Protein AF-A0A6S6STI6-F1 (afdb_monomer_lite)

Radius of gyration: 22.19 Å; chains: 1; bounding box: 47×15×65 Å

Sequence (101 aa):
MSNEQSLADQLGWCISTKDFLNELNTEIRYVSNNYESTVEYLQQGGYMKEFLTDIQYMQQEFDESVGDLVYYVESEHLDYIDKKSHEVQGMLEEAMRLQNK

Structure (mmCIF, N/CA/C/O backbone):
data_AF-A0A6S6STI6-F1
#
_entry.id   AF-A0A6S6STI6-F1
#
loop_
_atom_site.group_PDB
_atom_site.id
_atom_site.type_symbol
_atom_site.label_atom_id
_atom_site.label_alt_id
_atom_site.label_comp_id
_atom_site.label_asym_id
_atom_site.label_entity_id
_atom_site.label_seq_id
_atom_site.pdbx_PDB_ins_code
_atom_site.Cartn_x
_atom_site.Cartn_y
_atom_site.Cartn_z
_atom_site.occupancy
_atom_site.B_iso_or_equiv
_atom_site.auth_seq_id
_atom_site.auth_comp_id
_atom_site.auth_asym_id
_atom_site.auth_atom_id
_atom_site.pdbx_PDB_model_num
ATOM 1 N N . MET A 1 1 ? 28.595 6.069 -17.791 1.00 59.69 1 MET A N 1
ATOM 2 C CA . MET A 1 1 ? 27.613 4.966 -17.732 1.00 59.69 1 MET A CA 1
ATOM 3 C C . MET A 1 1 ? 27.030 4.791 -19.116 1.00 59.69 1 MET A C 1
ATOM 5 O O . MET A 1 1 ? 26.855 5.802 -19.789 1.00 59.69 1 MET A O 1
ATOM 9 N N . SER A 1 2 ? 26.816 3.553 -19.564 1.00 82.81 2 SER A N 1
ATOM 10 C CA . SER A 1 2 ? 26.127 3.312 -20.833 1.00 82.81 2 SER A CA 1
ATOM 11 C C . SER A 1 2 ? 24.621 3.538 -20.660 1.00 82.81 2 SER A C 1
ATOM 13 O O . SER A 1 2 ? 24.118 3.548 -19.532 1.00 82.81 2 SER A O 1
ATOM 15 N N . ASN A 1 3 ? 23.913 3.766 -21.764 1.00 86.94 3 ASN A N 1
ATOM 16 C CA . ASN A 1 3 ? 22.473 4.015 -21.735 1.00 86.94 3 ASN A CA 1
ATOM 17 C C . ASN A 1 3 ? 21.710 2.790 -21.192 1.00 86.94 3 ASN A C 1
ATOM 19 O O . ASN A 1 3 ? 20.758 2.933 -20.434 1.00 86.94 3 ASN A O 1
ATOM 23 N N . GLU A 1 4 ? 22.194 1.584 -21.497 1.00 90.12 4 GLU A N 1
ATOM 24 C CA . GLU A 1 4 ? 21.650 0.308 -21.024 1.00 90.12 4 GLU A CA 1
ATOM 25 C C . GLU A 1 4 ? 21.779 0.171 -19.507 1.00 90.12 4 GLU A C 1
ATOM 27 O O . GLU A 1 4 ? 20.816 -0.203 -18.847 1.00 90.12 4 GLU A O 1
ATOM 32 N N . GLN A 1 5 ? 22.939 0.527 -18.940 1.00 91.56 5 GLN A N 1
ATOM 33 C CA . GLN A 1 5 ? 23.123 0.487 -17.490 1.00 91.56 5 GLN A CA 1
ATOM 34 C C . GLN A 1 5 ? 22.156 1.448 -16.793 1.00 91.56 5 GLN A C 1
ATOM 36 O O . GLN A 1 5 ? 21.532 1.078 -15.808 1.00 91.56 5 GLN A O 1
ATOM 41 N N . SER A 1 6 ? 21.972 2.655 -17.338 1.00 94.88 6 SER A N 1
ATOM 42 C CA . SER A 1 6 ? 21.029 3.619 -16.764 1.00 94.88 6 SER A CA 1
ATOM 43 C C . SER A 1 6 ? 19.577 3.134 -16.824 1.00 94.88 6 SER A C 1
ATOM 45 O O . SER A 1 6 ? 18.821 3.395 -15.889 1.00 94.88 6 SER A O 1
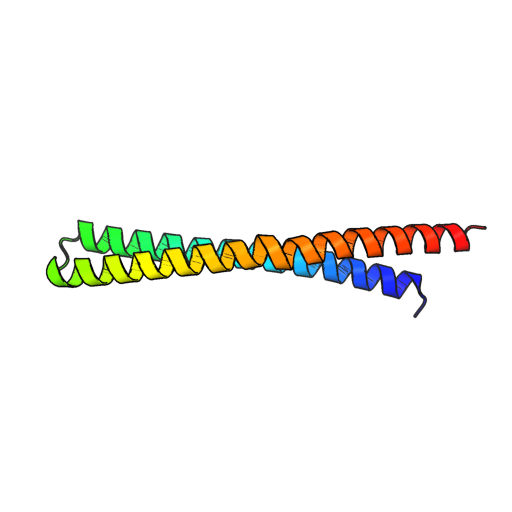ATOM 47 N N . LEU A 1 7 ? 19.176 2.438 -17.892 1.00 95.56 7 LEU A N 1
ATOM 48 C CA . LEU A 1 7 ? 17.843 1.837 -18.012 1.00 95.56 7 LEU A CA 1
ATOM 49 C C . LEU A 1 7 ? 17.673 0.640 -17.065 1.00 95.56 7 LEU A C 1
ATOM 51 O O . LEU A 1 7 ? 16.634 0.514 -16.423 1.00 95.56 7 LEU A O 1
ATOM 55 N N . ALA A 1 8 ? 18.698 -0.201 -16.923 1.00 94.94 8 ALA A N 1
ATOM 56 C CA . ALA A 1 8 ? 18.696 -1.308 -15.970 1.00 94.94 8 ALA A CA 1
ATOM 57 C C . ALA A 1 8 ? 18.587 -0.812 -14.517 1.00 94.94 8 ALA A C 1
ATOM 59 O O . ALA A 1 8 ? 17.792 -1.350 -13.747 1.00 94.94 8 ALA A O 1
ATOM 60 N N . ASP A 1 9 ? 19.317 0.248 -14.159 1.00 96.69 9 ASP A N 1
ATOM 61 C CA . ASP A 1 9 ? 19.246 0.865 -12.831 1.00 96.69 9 ASP A CA 1
ATOM 62 C C . ASP A 1 9 ? 17.843 1.439 -12.559 1.00 96.69 9 ASP A C 1
ATOM 64 O O . ASP A 1 9 ? 17.271 1.207 -11.494 1.00 96.69 9 ASP A O 1
ATOM 68 N N . GLN A 1 10 ? 17.248 2.127 -13.542 1.00 96.19 10 GLN A N 1
ATOM 69 C CA . GLN A 1 10 ? 15.879 2.652 -13.444 1.00 96.19 10 GLN A CA 1
ATOM 70 C C . GLN A 1 10 ? 14.834 1.544 -13.281 1.00 96.19 10 GLN A C 1
ATOM 72 O O . GLN A 1 10 ? 13.906 1.690 -12.483 1.00 96.19 10 GLN A O 1
ATOM 77 N N . LEU A 1 11 ? 14.984 0.428 -14.001 1.00 96.25 11 LEU A N 1
ATOM 78 C CA . LEU A 1 11 ? 14.114 -0.734 -13.837 1.00 96.25 11 LEU A CA 1
ATOM 79 C C . LEU A 1 11 ? 14.265 -1.333 -12.433 1.00 96.25 11 LEU A C 1
ATOM 81 O O . LEU A 1 11 ? 13.264 -1.643 -11.787 1.00 96.25 11 LEU A O 1
ATOM 85 N N . GLY A 1 12 ? 15.500 -1.415 -11.931 1.00 96.88 12 GLY A N 1
ATOM 86 C CA . GLY A 1 12 ? 15.790 -1.817 -10.557 1.00 96.88 12 GLY A CA 1
ATOM 87 C C . GLY A 1 12 ? 15.098 -0.926 -9.522 1.00 96.88 12 GLY A C 1
ATOM 88 O O . GLY A 1 12 ? 14.496 -1.444 -8.585 1.00 96.88 12 GLY A O 1
ATOM 89 N N . TRP A 1 13 ? 15.109 0.397 -9.716 1.00 97.38 13 TRP A N 1
ATOM 90 C CA . TRP A 1 13 ? 14.397 1.336 -8.842 1.00 97.38 13 TRP A CA 1
ATOM 91 C C . TRP A 1 13 ? 12.879 1.185 -8.905 1.00 97.38 13 TRP A C 1
ATOM 93 O O . TRP A 1 13 ? 12.221 1.320 -7.876 1.00 97.38 13 TRP A O 1
ATOM 103 N N . CYS A 1 14 ? 12.308 0.895 -10.076 1.00 97.44 14 CYS A N 1
ATOM 104 C CA . CYS A 1 14 ? 10.871 0.639 -10.189 1.00 97.44 14 CYS A CA 1
ATOM 105 C C . CYS A 1 14 ? 10.472 -0.590 -9.362 1.00 97.44 14 CYS A C 1
ATOM 107 O O . CYS A 1 14 ? 9.521 -0.522 -8.588 1.00 97.44 14 CYS A O 1
ATOM 109 N N . ILE A 1 15 ? 11.235 -1.681 -9.476 1.00 96.38 15 ILE A N 1
ATOM 110 C CA . ILE A 1 15 ? 10.984 -2.919 -8.727 1.00 96.38 15 ILE A CA 1
ATOM 111 C C . ILE A 1 15 ? 11.093 -2.669 -7.220 1.00 96.38 15 ILE A C 1
ATOM 113 O O . ILE A 1 15 ? 10.144 -2.935 -6.489 1.00 96.38 15 ILE A O 1
ATOM 117 N N . SER A 1 16 ? 12.204 -2.092 -6.754 1.00 97.88 16 SER A N 1
ATOM 118 C CA . SER A 1 16 ? 12.404 -1.880 -5.316 1.00 97.88 16 SER A CA 1
ATOM 119 C C . SER A 1 16 ? 11.393 -0.902 -4.712 1.00 97.88 16 SER A C 1
ATOM 121 O O . SER A 1 16 ? 10.963 -1.084 -3.575 1.00 97.88 16 SER A O 1
ATOM 123 N N . THR A 1 17 ? 10.972 0.118 -5.468 1.00 97.62 17 THR A N 1
ATOM 124 C CA . THR A 1 17 ? 9.938 1.059 -5.011 1.00 97.62 17 THR A CA 1
ATOM 125 C C . THR A 1 17 ? 8.568 0.386 -4.949 1.00 97.62 17 THR A C 1
ATOM 127 O O . THR A 1 17 ? 7.823 0.614 -3.997 1.00 97.62 17 THR A O 1
ATOM 130 N N . LYS A 1 18 ? 8.235 -0.474 -5.920 1.00 97.50 18 LYS A N 1
ATOM 131 C CA . LYS A 1 18 ? 7.004 -1.274 -5.894 1.00 97.50 18 LYS A CA 1
ATOM 132 C C . LYS A 1 18 ? 6.958 -2.181 -4.667 1.00 97.50 18 LYS A C 1
ATOM 134 O O . LYS A 1 18 ? 5.938 -2.219 -3.981 1.00 97.50 18 LYS A O 1
ATOM 139 N N . ASP A 1 19 ? 8.049 -2.885 -4.382 1.00 97.81 19 ASP A N 1
ATOM 140 C CA . ASP A 1 19 ? 8.148 -3.767 -3.216 1.00 97.81 19 ASP A CA 1
ATOM 141 C C . ASP A 1 19 ? 7.943 -2.980 -1.916 1.00 97.81 19 ASP A C 1
ATOM 143 O O . ASP A 1 19 ? 7.108 -3.357 -1.094 1.00 97.81 19 ASP A O 1
ATOM 147 N N . PHE A 1 20 ? 8.609 -1.829 -1.784 1.00 97.88 20 PHE A N 1
ATOM 148 C CA . PHE A 1 20 ? 8.451 -0.940 -0.633 1.00 97.88 20 PHE A CA 1
ATOM 149 C C . PHE A 1 20 ? 7.004 -0.459 -0.437 1.00 97.88 20 PHE A C 1
ATOM 151 O O . PHE A 1 20 ? 6.502 -0.459 0.683 1.00 97.88 20 PHE A O 1
ATOM 158 N N . LEU A 1 21 ? 6.307 -0.054 -1.504 1.00 97.75 21 LEU A N 1
ATOM 159 C CA . LEU A 1 21 ? 4.915 0.403 -1.396 1.00 97.75 21 LEU A CA 1
ATOM 160 C C . LEU A 1 21 ? 3.957 -0.726 -0.995 1.00 97.75 21 LEU A C 1
ATOM 162 O O . LEU A 1 21 ? 3.017 -0.493 -0.236 1.00 97.75 21 LEU A O 1
ATOM 166 N N . ASN A 1 22 ? 4.198 -1.952 -1.464 1.00 97.62 22 ASN A N 1
ATOM 167 C CA . ASN A 1 22 ? 3.418 -3.114 -1.037 1.00 97.62 22 ASN A CA 1
ATOM 168 C C . ASN A 1 22 ? 3.661 -3.454 0.441 1.00 97.62 22 ASN A C 1
ATOM 170 O O . ASN A 1 22 ? 2.716 -3.786 1.162 1.00 97.62 22 ASN A O 1
ATOM 174 N N . GLU A 1 23 ? 4.907 -3.346 0.904 1.00 98.00 23 GLU A N 1
ATOM 175 C CA . GLU A 1 23 ? 5.251 -3.498 2.321 1.00 98.00 23 GLU A CA 1
ATOM 176 C C . GLU A 1 23 ? 4.572 -2.412 3.165 1.00 98.00 23 GLU A C 1
ATOM 178 O O . GLU A 1 23 ? 3.896 -2.727 4.141 1.00 98.00 23 GLU A O 1
ATOM 183 N N . LEU A 1 24 ? 4.630 -1.151 2.729 1.00 97.06 24 LEU A N 1
ATOM 184 C CA . LEU A 1 24 ? 3.951 -0.038 3.391 1.00 97.06 24 LEU A CA 1
ATOM 185 C C . LEU A 1 24 ? 2.439 -0.278 3.517 1.00 97.06 24 LEU A C 1
ATOM 187 O O . LEU A 1 24 ? 1.884 -0.114 4.602 1.00 97.06 24 LEU A O 1
ATOM 191 N N . ASN A 1 25 ? 1.771 -0.711 2.444 1.00 97.69 25 ASN A N 1
ATOM 192 C CA . ASN A 1 25 ? 0.346 -1.053 2.487 1.00 97.69 25 ASN A CA 1
ATOM 193 C C . ASN A 1 25 ? 0.051 -2.198 3.464 1.00 97.69 25 ASN A C 1
ATOM 195 O O .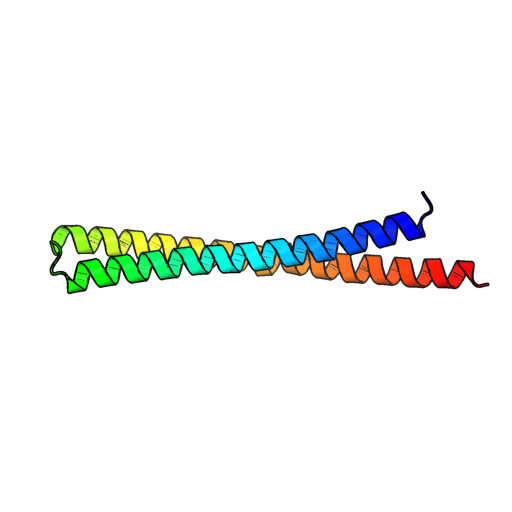 ASN A 1 25 ? -0.971 -2.179 4.152 1.00 97.69 25 ASN A O 1
ATOM 199 N N . THR A 1 26 ? 0.942 -3.188 3.535 1.00 97.88 26 THR A N 1
ATOM 200 C CA . THR A 1 26 ? 0.822 -4.308 4.477 1.00 97.88 26 THR A CA 1
ATOM 201 C C . THR A 1 26 ? 0.906 -3.815 5.920 1.00 97.88 26 THR A C 1
ATOM 203 O O . THR A 1 26 ? 0.041 -4.153 6.728 1.00 97.88 26 THR A O 1
ATOM 206 N N . GLU A 1 27 ? 1.882 -2.962 6.230 1.00 98.12 27 GLU A N 1
ATOM 207 C CA . GLU A 1 27 ? 2.063 -2.380 7.564 1.00 98.12 27 GLU A CA 1
ATOM 208 C C . GLU A 1 27 ? 0.902 -1.458 7.963 1.00 98.12 27 GLU A C 1
ATOM 210 O O . GLU A 1 27 ? 0.407 -1.533 9.087 1.00 98.12 27 GLU A O 1
ATOM 215 N N . ILE A 1 28 ? 0.393 -0.639 7.038 1.00 97.25 28 ILE A N 1
ATOM 216 C CA . ILE A 1 28 ? -0.778 0.217 7.284 1.00 97.25 28 ILE A CA 1
ATOM 217 C C . ILE A 1 28 ? -1.997 -0.632 7.677 1.00 97.25 28 ILE A C 1
ATOM 219 O O . ILE A 1 28 ? -2.650 -0.358 8.688 1.00 97.25 28 ILE A O 1
ATOM 223 N N . ARG A 1 29 ? -2.284 -1.695 6.912 1.00 97.50 29 ARG A N 1
ATOM 224 C CA . ARG A 1 29 ? -3.396 -2.613 7.213 1.00 97.50 29 ARG A CA 1
ATOM 225 C C . ARG A 1 29 ? -3.177 -3.350 8.532 1.00 97.50 29 ARG A C 1
ATOM 227 O O . ARG A 1 29 ? -4.119 -3.529 9.296 1.00 97.50 29 ARG A O 1
ATOM 234 N N . TYR A 1 30 ? -1.941 -3.747 8.826 1.00 97.75 30 TYR A N 1
ATOM 235 C CA . TYR A 1 30 ? -1.592 -4.374 10.099 1.00 97.75 30 TYR A CA 1
ATOM 236 C C . TYR A 1 30 ? -1.876 -3.452 11.294 1.00 97.75 30 TYR A C 1
ATOM 238 O O . TYR A 1 30 ? -2.447 -3.895 12.291 1.00 97.75 30 TYR A O 1
ATOM 246 N N . VAL A 1 31 ? -1.535 -2.164 11.196 1.00 97.50 31 VAL A N 1
ATOM 247 C CA . VAL A 1 31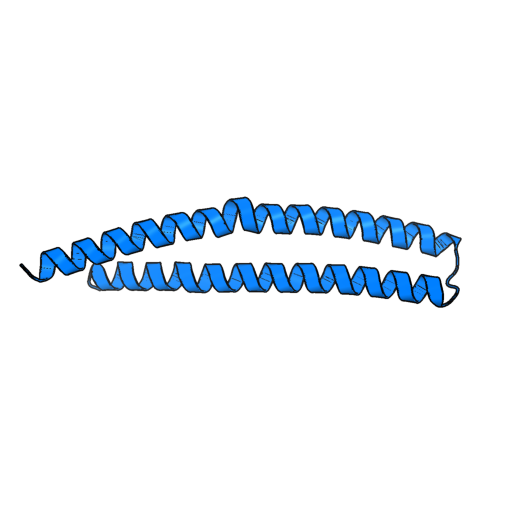 ? -1.815 -1.181 12.253 1.00 97.50 31 VAL A CA 1
ATOM 248 C C . VAL A 1 31 ? -3.321 -0.974 12.453 1.00 97.50 31 VAL A C 1
ATOM 250 O O . VAL A 1 31 ? -3.762 -0.983 13.601 1.00 97.50 31 VAL A O 1
ATOM 253 N N . SER A 1 32 ? -4.108 -0.849 11.377 1.00 97.69 32 SER A N 1
ATOM 254 C CA . SER A 1 32 ? -5.580 -0.750 11.459 1.00 97.69 32 SER A CA 1
ATOM 255 C C . SER A 1 32 ? -6.199 -1.971 12.141 1.00 97.69 32 SER A C 1
ATOM 257 O O . SER A 1 32 ? -6.868 -1.816 13.163 1.00 97.69 32 SER A O 1
ATOM 259 N N . ASN A 1 33 ? -5.837 -3.184 11.713 1.00 97.44 33 ASN A N 1
ATOM 260 C CA . ASN A 1 33 ? -6.330 -4.421 12.331 1.00 97.44 33 ASN A CA 1
ATOM 261 C C . ASN A 1 33 ? -5.963 -4.528 13.825 1.00 97.44 33 ASN A C 1
ATOM 263 O O . ASN A 1 33 ? -6.743 -5.026 14.640 1.00 97.44 33 ASN A O 1
ATOM 267 N N . ASN A 1 34 ? -4.765 -4.077 14.211 1.00 97.88 34 ASN A N 1
ATOM 268 C CA . ASN A 1 34 ? -4.352 -4.070 15.616 1.00 97.88 34 ASN A CA 1
ATOM 269 C C . ASN A 1 34 ? -5.119 -3.041 16.445 1.00 97.88 34 ASN A C 1
ATOM 271 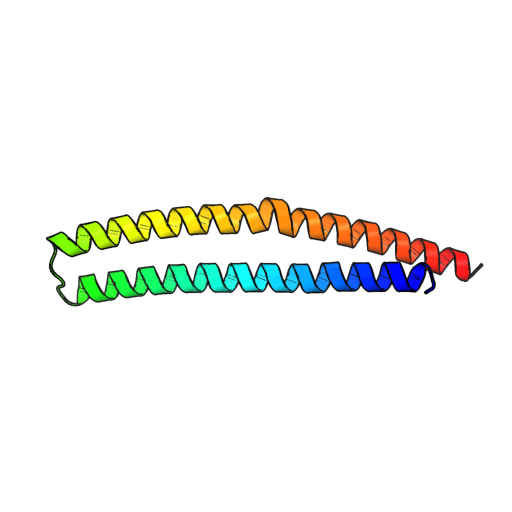O O . ASN A 1 34 ? -5.400 -3.295 17.622 1.00 97.88 34 ASN A O 1
ATOM 275 N N . TYR A 1 35 ? -5.438 -1.883 15.864 1.00 97.38 35 TYR A N 1
ATOM 276 C CA . TYR A 1 35 ? -6.259 -0.890 16.540 1.00 97.38 35 TYR A CA 1
ATOM 277 C C . TYR A 1 35 ? -7.671 -1.448 16.758 1.00 97.38 35 TYR A C 1
ATOM 279 O O . TYR A 1 35 ? -8.120 -1.488 17.904 1.00 97.38 35 TYR A O 1
ATOM 287 N N . GLU A 1 36 ? -8.306 -1.997 15.720 1.00 96.69 36 GLU A N 1
ATOM 288 C CA . GLU A 1 36 ? -9.599 -2.690 15.822 1.00 96.69 36 GLU A CA 1
ATOM 289 C C . GLU A 1 36 ? -9.577 -3.754 16.933 1.00 96.69 36 GLU A C 1
ATOM 291 O O . GLU A 1 36 ? -10.349 -3.676 17.891 1.00 96.69 36 GLU A O 1
ATOM 296 N N . SER A 1 37 ? -8.596 -4.662 16.899 1.00 96.94 37 SER A N 1
ATOM 297 C CA . SER A 1 37 ? -8.425 -5.718 17.912 1.00 96.94 37 SER A CA 1
ATOM 298 C C . SER A 1 37 ? -8.284 -5.162 19.337 1.00 96.94 37 SER A C 1
ATOM 300 O O . SER A 1 37 ? -8.770 -5.748 20.308 1.00 96.94 37 SER A O 1
ATOM 302 N N . THR A 1 38 ? -7.618 -4.015 19.491 1.00 95.69 38 THR A N 1
ATOM 303 C CA . THR A 1 38 ? -7.462 -3.345 20.791 1.00 95.69 38 THR A CA 1
ATOM 304 C C . THR A 1 38 ? -8.794 -2.783 21.286 1.00 95.69 38 THR A C 1
ATOM 306 O O . THR A 1 38 ? -9.111 -2.909 22.472 1.00 95.69 38 THR A O 1
ATOM 309 N N . VAL A 1 39 ? -9.597 -2.194 20.398 1.00 94.94 39 VAL A N 1
ATOM 310 C CA . VAL A 1 39 ? -10.936 -1.687 20.734 1.00 94.94 39 VAL A CA 1
ATOM 311 C C . VAL A 1 39 ? -11.874 -2.833 21.115 1.00 94.94 39 VAL A C 1
ATOM 313 O O . VAL A 1 39 ? -12.567 -2.741 22.132 1.00 94.94 39 VAL A O 1
ATOM 316 N N . GLU A 1 40 ? -11.843 -3.946 20.381 1.00 94.44 40 GLU A N 1
ATOM 317 C CA . GLU A 1 40 ? -12.609 -5.151 20.717 1.00 94.44 40 GLU A CA 1
ATOM 318 C C . GLU A 1 40 ? -12.233 -5.704 22.097 1.00 94.44 40 GLU A C 1
ATOM 320 O O . GLU A 1 40 ? -13.108 -6.052 22.897 1.00 94.44 40 GLU A O 1
ATOM 325 N N . TYR A 1 41 ? -10.936 -5.740 22.413 1.00 95.06 41 TYR A N 1
ATOM 326 C CA . TYR A 1 41 ? -10.457 -6.178 23.722 1.00 95.06 41 TYR A CA 1
ATOM 327 C C . TYR A 1 41 ? -10.981 -5.283 24.855 1.00 95.06 41 TYR A C 1
ATOM 329 O O . TYR A 1 41 ? -11.436 -5.787 25.886 1.00 95.06 41 TYR A O 1
ATOM 337 N N . LEU A 1 42 ? -10.983 -3.958 24.665 1.00 93.56 42 LEU A N 1
ATOM 338 C CA . LEU A 1 42 ? -11.554 -3.016 25.636 1.00 93.56 42 LEU A CA 1
ATOM 339 C C . LEU A 1 42 ? -13.056 -3.254 25.837 1.00 93.56 42 LEU A C 1
ATOM 341 O O . LEU A 1 42 ? -13.534 -3.274 26.976 1.00 93.56 42 LEU A O 1
ATOM 345 N N . GLN A 1 43 ? -13.796 -3.483 24.752 1.00 91.31 43 GLN A N 1
ATOM 346 C CA . GLN A 1 43 ? -15.223 -3.787 24.808 1.00 91.31 43 GLN A CA 1
ATOM 347 C C . GLN A 1 43 ? -15.505 -5.067 25.605 1.00 91.31 43 GLN A C 1
ATOM 349 O O . GLN A 1 43 ? -16.375 -5.075 26.480 1.00 91.31 43 GLN A O 1
ATOM 354 N N . GLN A 1 44 ? -14.760 -6.141 25.338 1.00 91.50 44 GLN A N 1
ATOM 355 C CA . GLN A 1 44 ? -14.912 -7.424 26.034 1.00 91.50 44 GLN A CA 1
ATOM 356 C C . GLN A 1 44 ? -14.484 -7.348 27.506 1.00 91.50 44 GLN A C 1
ATOM 358 O O . GLN A 1 44 ? -15.077 -8.011 28.358 1.00 91.50 44 GLN A O 1
ATOM 363 N N . GLY A 1 45 ? -13.496 -6.508 27.822 1.00 90.19 45 GLY A N 1
ATOM 364 C CA . GLY A 1 45 ? -13.007 -6.268 29.181 1.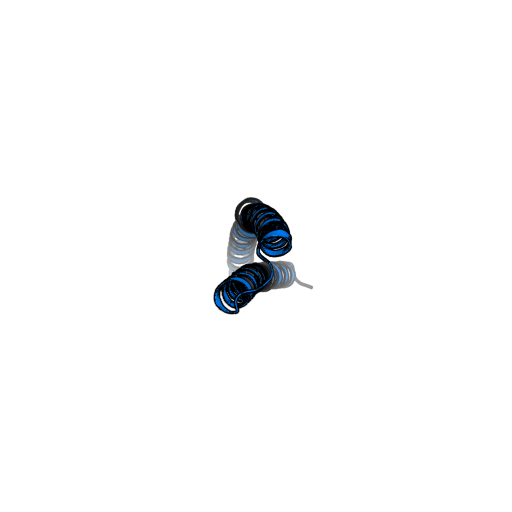00 90.19 45 GLY A CA 1
ATOM 365 C C . GLY A 1 45 ? -13.953 -5.456 30.073 1.00 90.19 45 GLY A C 1
ATOM 366 O O . GLY A 1 45 ? -13.622 -5.203 31.230 1.00 90.19 45 GLY A O 1
ATOM 367 N N . GLY A 1 46 ? -15.116 -5.036 29.562 1.00 87.31 46 GLY A N 1
ATOM 368 C CA . GLY A 1 46 ? -16.082 -4.240 30.319 1.00 87.31 46 GLY A CA 1
ATOM 369 C C . GLY A 1 46 ? -15.626 -2.798 30.542 1.00 87.31 46 GLY A C 1
ATOM 370 O O . GLY A 1 46 ? -15.971 -2.199 31.563 1.00 87.31 46 GLY A O 1
ATOM 371 N N . TYR A 1 47 ? -14.840 -2.245 29.611 1.00 86.44 47 TYR A N 1
ATOM 372 C CA . TYR A 1 47 ? -14.442 -0.841 29.650 1.00 86.44 47 TYR A CA 1
ATOM 373 C C . TYR A 1 47 ? -15.671 0.081 29.682 1.00 86.44 47 TYR A C 1
ATOM 375 O O . TYR A 1 47 ? -16.756 -0.259 29.206 1.00 86.44 47 TYR A O 1
ATOM 383 N N . MET A 1 48 ? -15.501 1.261 30.277 1.00 88.31 48 MET A N 1
ATOM 384 C CA . MET A 1 48 ? -16.579 2.225 30.490 1.00 88.31 48 MET A CA 1
ATOM 385 C C . MET A 1 48 ? -17.284 2.565 29.170 1.00 88.31 48 MET A C 1
ATOM 387 O O . MET A 1 48 ? -16.679 3.121 28.256 1.00 88.31 48 MET A O 1
ATOM 391 N N . LYS A 1 49 ? -18.580 2.242 29.087 1.00 84.81 49 LYS A N 1
ATOM 392 C CA . LYS A 1 49 ? -19.382 2.308 27.852 1.00 84.81 49 LYS A CA 1
ATOM 393 C C . LYS A 1 49 ? -19.398 3.693 27.193 1.00 84.81 49 LYS A C 1
ATOM 395 O O . LYS A 1 49 ? -19.428 3.797 25.971 1.00 84.81 49 LYS A O 1
ATOM 400 N N . GLU A 1 50 ? -19.389 4.736 28.012 1.00 81.81 50 GLU A N 1
ATOM 401 C CA . GLU A 1 50 ? -19.374 6.138 27.582 1.00 81.81 50 GLU A CA 1
ATOM 402 C C . GLU A 1 50 ? -18.091 6.460 26.803 1.00 81.81 50 GLU A C 1
ATOM 404 O O . GLU A 1 50 ? -18.175 6.897 25.663 1.00 81.81 50 GLU A O 1
ATOM 409 N N . PHE A 1 51 ? -16.920 6.107 27.335 1.00 86.44 51 PHE A N 1
ATOM 410 C CA . PHE A 1 51 ? -15.642 6.309 26.641 1.00 86.44 51 PHE A CA 1
ATOM 411 C C . PHE A 1 51 ? -15.395 5.308 25.505 1.00 86.44 51 PHE A C 1
ATOM 413 O O . PHE A 1 51 ? -14.692 5.620 24.549 1.00 86.44 51 PHE A O 1
ATOM 420 N N . LEU A 1 52 ? -15.974 4.106 25.585 1.00 91.75 52 LEU A N 1
ATOM 421 C CA . LEU A 1 52 ? -15.867 3.112 24.516 1.00 91.75 52 LEU A CA 1
ATOM 422 C C . LEU A 1 52 ? -16.493 3.616 23.208 1.00 91.75 52 LEU A C 1
ATOM 424 O O . LEU A 1 52 ? -15.963 3.333 22.140 1.00 91.75 52 LEU A O 1
ATOM 428 N N . THR A 1 53 ? -17.582 4.382 23.299 1.00 91.44 53 THR A N 1
ATOM 429 C CA . THR A 1 53 ? -18.269 4.931 22.119 1.00 91.44 53 THR A CA 1
ATOM 430 C C . THR A 1 53 ? -17.366 5.909 21.362 1.00 91.44 53 THR A C 1
ATOM 432 O O . THR A 1 53 ? -17.246 5.809 20.143 1.00 91.44 53 THR A O 1
ATOM 435 N N . ASP A 1 54 ? -16.669 6.796 22.078 1.00 93.94 54 ASP A N 1
ATOM 436 C CA . ASP A 1 54 ? -15.725 7.743 21.469 1.00 93.94 54 ASP A CA 1
ATOM 437 C C . ASP A 1 54 ? -14.538 7.016 20.818 1.00 93.94 54 ASP A C 1
ATOM 439 O O . ASP A 1 54 ? -14.110 7.365 19.720 1.00 93.94 54 ASP A O 1
ATOM 443 N N . ILE A 1 55 ? -14.021 5.968 21.470 1.00 94.19 55 ILE A N 1
ATOM 444 C CA . ILE A 1 55 ? -12.920 5.152 20.936 1.00 94.19 55 ILE A CA 1
ATOM 445 C C . ILE A 1 55 ? -13.337 4.413 19.661 1.00 94.19 55 ILE A C 1
ATOM 447 O O . ILE A 1 55 ? -12.551 4.355 18.720 1.00 94.19 55 ILE A O 1
ATOM 451 N N . GLN A 1 56 ? -14.555 3.871 19.618 1.00 94.38 56 GLN A N 1
ATOM 452 C CA . GLN A 1 56 ? -15.102 3.218 18.426 1.00 94.38 56 GLN A CA 1
ATOM 453 C C . GLN A 1 56 ? -15.264 4.206 17.268 1.00 94.38 56 GLN A C 1
ATOM 455 O O . GLN A 1 56 ? -14.918 3.880 16.139 1.00 94.38 56 GLN A O 1
ATOM 460 N N . TYR A 1 57 ? -15.725 5.427 17.549 1.00 95.19 57 TYR A N 1
ATOM 461 C CA . TYR A 1 57 ? -15.818 6.472 16.531 1.00 95.19 57 TYR A CA 1
ATOM 462 C C . TYR A 1 57 ? -14.438 6.844 15.965 1.00 95.19 57 TYR A C 1
ATOM 464 O O . TYR A 1 57 ? -14.256 6.859 14.751 1.00 95.19 57 TYR A O 1
ATOM 472 N N . MET A 1 58 ? -13.438 7.056 16.829 1.00 96.06 58 MET A N 1
ATOM 473 C CA . MET A 1 58 ? -12.064 7.338 16.384 1.00 96.06 58 MET A CA 1
ATOM 474 C C . MET A 1 58 ? -11.453 6.180 15.584 1.00 96.06 58 MET A C 1
ATOM 476 O O . MET A 1 58 ? -10.705 6.417 14.638 1.00 96.06 58 MET A O 1
ATOM 480 N N . GLN A 1 59 ? -11.756 4.934 15.954 1.00 96.69 59 GLN A N 1
ATOM 481 C CA . GLN A 1 59 ? -11.295 3.756 15.221 1.00 96.69 59 GLN A CA 1
ATOM 482 C C . GLN A 1 59 ? -11.933 3.680 13.830 1.00 96.69 59 GLN A C 1
ATOM 484 O O . GLN A 1 59 ? -11.225 3.414 12.863 1.00 96.69 59 GLN A O 1
ATOM 489 N N . GLN A 1 60 ? -13.218 4.013 13.705 1.00 96.81 60 GLN A N 1
ATOM 490 C CA . GLN A 1 60 ? -13.875 4.105 12.405 1.00 96.81 60 GLN A CA 1
ATOM 491 C C . GLN A 1 60 ? -13.249 5.201 11.524 1.00 96.81 60 GLN A C 1
ATOM 493 O O . GLN A 1 60 ? -12.927 4.941 10.367 1.00 96.81 60 GLN A O 1
ATOM 498 N N . GLU A 1 61 ? -13.027 6.408 12.057 1.00 97.88 61 GLU A N 1
ATOM 499 C CA . GLU A 1 61 ? -12.368 7.492 11.304 1.00 97.88 61 GLU A CA 1
ATOM 500 C C . GLU A 1 61 ? -10.942 7.110 10.870 1.00 97.88 61 GLU A C 1
ATOM 502 O O . GLU A 1 61 ? -10.483 7.474 9.780 1.00 97.88 61 GLU A O 1
ATOM 507 N N . PHE A 1 62 ? -10.232 6.361 11.717 1.00 97.38 62 PHE A N 1
ATOM 508 C CA . PHE A 1 62 ? -8.912 5.834 11.394 1.00 97.38 62 PHE A CA 1
ATOM 509 C C . PHE A 1 62 ? -8.971 4.828 10.240 1.00 97.38 62 PHE A C 1
ATOM 511 O O . PHE A 1 62 ? -8.180 4.943 9.304 1.00 97.38 62 PHE A O 1
ATOM 518 N N . ASP A 1 63 ? -9.912 3.885 10.269 1.00 97.44 63 ASP A N 1
ATOM 519 C CA . ASP A 1 63 ? -10.080 2.883 9.214 1.00 97.44 63 ASP A CA 1
ATOM 520 C C . ASP A 1 63 ? -10.474 3.505 7.872 1.00 97.44 63 ASP A C 1
ATOM 522 O O . ASP A 1 63 ? -9.950 3.106 6.832 1.00 97.44 63 ASP A O 1
ATOM 526 N N . GLU A 1 64 ? -11.344 4.519 7.884 1.00 97.94 64 GLU A N 1
ATOM 527 C CA . GLU A 1 64 ? -11.693 5.288 6.684 1.00 97.94 64 GLU A CA 1
ATOM 528 C C . GLU A 1 64 ? -10.446 5.968 6.094 1.00 97.94 64 GLU A C 1
ATOM 530 O O . GLU A 1 64 ? -10.146 5.811 4.908 1.00 97.94 64 GLU A O 1
ATOM 535 N N . SER A 1 65 ? -9.645 6.624 6.941 1.00 97.88 65 SER A N 1
ATOM 536 C CA . SER A 1 65 ? -8.390 7.268 6.525 1.00 97.88 65 SER A CA 1
ATOM 537 C C . SER A 1 65 ? -7.363 6.265 5.983 1.00 97.88 65 SER A C 1
ATOM 539 O O . SER A 1 65 ? -6.637 6.555 5.028 1.00 97.88 65 SER A O 1
ATOM 541 N N . VAL A 1 66 ? -7.288 5.074 6.583 1.00 97.94 66 VAL A N 1
ATOM 542 C CA . VAL A 1 66 ? -6.445 3.970 6.110 1.00 97.94 66 VAL A CA 1
ATOM 543 C C . VAL A 1 66 ? -6.922 3.465 4.751 1.00 97.94 66 VAL A C 1
ATOM 545 O O . VAL A 1 66 ? -6.093 3.267 3.860 1.00 97.94 66 VAL A O 1
ATOM 548 N N . GLY A 1 67 ? -8.231 3.290 4.573 1.00 97.50 67 GLY A N 1
ATOM 549 C CA . GLY A 1 67 ? -8.834 2.892 3.304 1.00 97.50 67 GLY A CA 1
ATOM 550 C C . GLY A 1 67 ? -8.483 3.859 2.176 1.00 97.50 67 GLY A C 1
ATOM 551 O O . GLY A 1 67 ? -7.997 3.424 1.130 1.00 97.50 67 GLY A O 1
ATOM 552 N N . ASP A 1 68 ? -8.638 5.161 2.419 1.00 97.69 68 ASP A N 1
ATOM 553 C CA . ASP A 1 68 ? -8.297 6.214 1.457 1.00 97.69 68 ASP A CA 1
ATOM 554 C C . ASP A 1 68 ? -6.804 6.218 1.105 1.00 97.69 68 ASP A C 1
ATOM 556 O O . ASP A 1 68 ? -6.433 6.314 -0.069 1.00 97.69 68 ASP A O 1
ATOM 560 N N . LEU A 1 69 ? -5.928 6.074 2.105 1.00 97.25 69 LEU A N 1
ATOM 561 C CA . LEU A 1 69 ? -4.482 6.046 1.891 1.00 97.25 69 LEU A CA 1
ATOM 562 C C . LEU A 1 69 ? -4.049 4.821 1.077 1.00 97.25 69 LEU A C 1
ATOM 564 O O . LEU A 1 69 ? -3.288 4.958 0.119 1.00 97.25 69 LEU A O 1
ATOM 568 N N . VAL A 1 70 ? -4.545 3.635 1.434 1.00 97.75 70 VAL A N 1
ATOM 569 C CA . VAL A 1 70 ? -4.267 2.390 0.705 1.00 97.75 70 VAL A CA 1
ATOM 570 C C . VAL A 1 70 ? -4.763 2.502 -0.732 1.00 97.75 70 VAL A C 1
ATOM 572 O O . VAL A 1 70 ? -4.014 2.189 -1.658 1.00 97.75 70 VAL A O 1
ATOM 575 N N . TYR A 1 71 ? -5.985 3.005 -0.930 1.00 97.38 71 TYR A N 1
ATOM 576 C CA . TYR A 1 71 ? -6.539 3.234 -2.260 1.00 97.38 71 TYR A CA 1
ATOM 577 C C . TYR A 1 71 ? -5.659 4.180 -3.082 1.00 97.38 71 TYR A C 1
ATOM 579 O O . TYR A 1 71 ? -5.372 3.896 -4.244 1.00 97.38 71 TYR A O 1
ATOM 587 N N . TYR A 1 72 ? -5.192 5.282 -2.496 1.00 97.19 72 TYR A N 1
ATOM 588 C CA . TYR A 1 72 ? -4.321 6.234 -3.182 1.00 97.19 72 TYR A CA 1
ATOM 589 C C . TYR A 1 72 ? -2.967 5.613 -3.562 1.00 97.19 72 TYR A C 1
ATOM 591 O O . TYR A 1 72 ? -2.513 5.763 -4.697 1.00 97.19 72 TYR A O 1
ATOM 599 N N . VAL A 1 73 ? -2.338 4.848 -2.662 1.00 96.81 73 VAL A N 1
ATOM 600 C CA . VAL A 1 73 ? -1.084 4.136 -2.967 1.00 96.81 73 VAL A CA 1
ATOM 601 C C . VAL A 1 73 ? -1.281 3.128 -4.105 1.00 96.81 73 VAL A C 1
ATOM 603 O O . VAL A 1 73 ? -0.449 3.062 -5.012 1.00 96.81 73 VAL A O 1
ATOM 606 N N . GLU A 1 74 ? -2.371 2.361 -4.084 1.00 96.44 74 GLU A N 1
ATOM 607 C CA . GLU A 1 74 ? -2.666 1.350 -5.105 1.00 96.44 74 GLU A CA 1
ATOM 608 C C . GLU A 1 74 ? -3.016 1.968 -6.465 1.00 96.44 74 GLU A C 1
ATOM 610 O O . GLU A 1 74 ? -2.454 1.570 -7.486 1.00 96.44 74 GLU A O 1
ATOM 615 N N . SER A 1 75 ? -3.922 2.945 -6.484 1.00 96.19 75 SER A N 1
ATOM 616 C CA . SER A 1 75 ? -4.463 3.516 -7.722 1.00 96.19 75 SER A CA 1
ATOM 617 C C . SER A 1 75 ? -3.530 4.509 -8.410 1.00 96.19 75 SER A C 1
ATOM 619 O O . SER A 1 75 ? -3.539 4.575 -9.636 1.00 96.19 75 SER A O 1
ATOM 621 N N . GLU A 1 76 ? -2.710 5.248 -7.659 1.00 95.62 76 GLU A N 1
ATOM 622 C CA . GLU A 1 76 ? -1.823 6.266 -8.228 1.00 95.62 76 GLU A CA 1
ATOM 623 C C . GLU A 1 76 ? -0.370 5.788 -8.270 1.00 95.62 76 GLU A C 1
ATOM 625 O O . GLU A 1 76 ? 0.265 5.790 -9.326 1.00 95.62 76 GLU A O 1
ATOM 630 N N . HIS A 1 77 ? 0.195 5.377 -7.132 1.00 95.88 77 HIS A N 1
ATOM 631 C CA . HIS A 1 77 ? 1.636 5.127 -7.041 1.00 95.88 77 HIS A CA 1
ATOM 632 C C . HIS A 1 77 ? 2.050 3.781 -7.633 1.00 95.88 77 HIS A C 1
ATOM 634 O O . HIS A 1 77 ? 2.988 3.736 -8.435 1.00 95.88 77 HIS A O 1
ATOM 640 N N . LEU A 1 78 ? 1.356 2.699 -7.276 1.00 97.06 78 LEU A N 1
ATOM 641 C CA . LEU A 1 78 ? 1.644 1.374 -7.824 1.00 97.06 78 LEU A CA 1
ATOM 642 C C . LEU A 1 78 ? 1.336 1.314 -9.326 1.00 97.06 78 LEU A C 1
ATOM 644 O O . LEU A 1 78 ? 2.167 0.818 -10.085 1.00 97.06 78 LEU A O 1
ATOM 648 N N . ASP A 1 79 ? 0.218 1.892 -9.773 1.00 96.94 79 ASP A N 1
ATOM 649 C CA . ASP A 1 79 ? -0.117 1.985 -11.202 1.00 96.94 79 ASP A CA 1
ATOM 650 C C . ASP A 1 79 ? 0.921 2.800 -11.997 1.00 96.94 79 ASP A C 1
ATOM 652 O O . ASP A 1 79 ? 1.374 2.376 -13.066 1.00 96.94 79 ASP A O 1
ATOM 656 N N . TYR A 1 80 ? 1.368 3.946 -11.468 1.00 97.19 80 TYR A N 1
ATOM 657 C CA . TYR A 1 80 ? 2.426 4.739 -12.099 1.00 97.19 80 TYR A CA 1
ATOM 658 C C . TYR A 1 80 ? 3.737 3.955 -12.226 1.00 97.19 80 TYR A C 1
ATOM 660 O O . TYR A 1 80 ? 4.353 3.946 -13.298 1.00 97.19 80 TYR A O 1
ATOM 668 N N . ILE A 1 81 ? 4.172 3.295 -11.149 1.00 97.25 81 ILE A N 1
ATOM 669 C CA . ILE A 1 81 ? 5.416 2.518 -11.148 1.00 97.25 81 ILE A CA 1
ATOM 670 C C . ILE A 1 81 ? 5.316 1.337 -12.108 1.00 97.25 81 ILE A C 1
ATOM 672 O O . ILE A 1 81 ? 6.272 1.087 -12.842 1.00 97.25 81 ILE A O 1
ATOM 676 N N . ASP A 1 82 ? 4.171 0.661 -12.177 1.00 96.88 82 ASP A N 1
ATOM 677 C CA . ASP A 1 82 ? 3.966 -0.433 -13.124 1.00 96.88 82 ASP A CA 1
ATOM 678 C C . ASP A 1 82 ? 4.054 0.057 -14.566 1.00 96.88 82 ASP A C 1
ATOM 680 O O . ASP A 1 82 ? 4.782 -0.533 -15.369 1.00 96.88 82 ASP A O 1
ATOM 684 N N . LYS A 1 83 ? 3.407 1.178 -14.901 1.00 97.12 83 LYS A N 1
ATOM 685 C CA . LYS A 1 83 ? 3.526 1.789 -16.235 1.00 97.12 83 LYS A CA 1
ATOM 686 C C . LYS A 1 83 ? 4.977 2.131 -16.569 1.00 97.12 83 LYS A C 1
ATOM 688 O O . LYS A 1 83 ? 5.453 1.791 -17.653 1.00 97.12 83 LYS A O 1
ATOM 693 N N . LYS A 1 84 ? 5.710 2.745 -15.636 1.00 96.81 84 LYS A N 1
ATOM 694 C CA . LYS A 1 84 ? 7.120 3.103 -15.851 1.00 96.81 84 LYS A CA 1
ATOM 695 C C . LYS A 1 84 ? 8.041 1.899 -15.950 1.00 96.81 84 LYS A C 1
ATOM 697 O O . LYS A 1 84 ? 8.934 1.907 -16.793 1.00 96.81 84 LYS A O 1
ATOM 702 N N . SER A 1 85 ? 7.796 0.853 -15.170 1.00 97.19 85 SER A N 1
ATOM 703 C CA . SER A 1 85 ? 8.542 -0.400 -15.258 1.00 97.19 85 SER A CA 1
ATOM 704 C C . SER A 1 85 ? 8.429 -1.007 -16.660 1.00 97.19 85 SER A C 1
ATOM 706 O O . SER A 1 85 ? 9.454 -1.315 -17.269 1.00 97.19 85 SER A O 1
ATOM 708 N N . HIS A 1 86 ? 7.215 -1.073 -17.220 1.00 97.00 86 HIS A N 1
ATOM 709 C CA . HIS A 1 86 ? 6.990 -1.581 -18.578 1.00 97.00 86 HIS A CA 1
ATOM 710 C C . HIS A 1 86 ? 7.652 -0.709 -19.656 1.00 97.00 86 HIS A C 1
ATOM 712 O O . HIS A 1 86 ? 8.271 -1.238 -20.580 1.00 97.00 86 HIS A O 1
ATOM 718 N N . GLU A 1 87 ? 7.550 0.620 -19.546 1.00 96.94 87 GLU A N 1
ATOM 719 C CA . GLU A 1 87 ? 8.196 1.549 -20.486 1.00 96.94 87 GLU A CA 1
ATOM 720 C C . GLU A 1 87 ? 9.723 1.370 -20.499 1.00 96.94 87 GLU A C 1
ATOM 722 O O . GLU A 1 87 ? 10.322 1.193 -21.564 1.00 96.94 87 GLU A O 1
ATOM 727 N N . VAL A 1 88 ? 10.355 1.372 -19.321 1.00 96.75 88 VAL A N 1
ATOM 728 C CA . VAL A 1 88 ? 11.814 1.240 -19.182 1.00 96.75 88 VAL A CA 1
ATOM 729 C C . VAL A 1 88 ? 12.290 -0.130 -19.659 1.00 96.75 88 VAL A C 1
ATOM 731 O O . VAL A 1 88 ? 13.312 -0.213 -20.342 1.00 96.75 88 VAL A O 1
ATOM 734 N N . GLN A 1 89 ? 11.541 -1.194 -19.361 1.00 96.56 89 GLN A N 1
ATOM 735 C CA . GLN A 1 89 ? 11.850 -2.533 -19.852 1.00 96.56 89 GLN A CA 1
ATOM 736 C C . GLN A 1 89 ? 11.872 -2.573 -21.388 1.00 96.56 89 GLN A C 1
ATOM 738 O O . GLN A 1 89 ? 12.849 -3.044 -21.970 1.00 96.56 89 GLN A O 1
ATOM 743 N N . GLY A 1 90 ? 10.855 -2.017 -22.054 1.00 96.56 90 GLY A N 1
ATOM 744 C CA . GLY A 1 90 ? 10.813 -1.971 -23.519 1.00 96.56 90 GLY A CA 1
ATOM 745 C C . GLY A 1 90 ? 11.969 -1.167 -24.128 1.00 96.56 90 GLY A C 1
ATOM 746 O O . GLY A 1 90 ? 12.545 -1.562 -25.143 1.00 96.56 90 GLY A O 1
ATOM 747 N N . MET A 1 91 ? 12.361 -0.060 -23.487 1.00 95.81 91 MET A N 1
ATOM 748 C CA . MET A 1 91 ? 13.527 0.728 -23.907 1.00 95.81 91 MET A CA 1
ATOM 749 C C . MET A 1 91 ? 14.838 -0.053 -23.763 1.00 95.81 91 MET A C 1
ATOM 751 O O . MET A 1 91 ? 15.699 0.028 -24.642 1.00 95.81 91 MET A O 1
ATOM 755 N N . LEU A 1 92 ? 14.996 -0.806 -22.670 1.00 94.62 92 LEU A N 1
ATOM 756 C CA . LEU A 1 92 ? 16.186 -1.617 -22.416 1.00 94.62 92 LEU A CA 1
ATOM 757 C C . LEU A 1 92 ? 16.316 -2.751 -23.440 1.00 94.62 92 LEU A C 1
ATOM 759 O O . LEU A 1 92 ? 17.395 -2.950 -24.000 1.00 94.62 92 LEU A O 1
ATOM 763 N N . GLU A 1 93 ? 15.219 -3.449 -23.732 1.00 95.06 93 GLU A N 1
ATOM 764 C CA . GLU A 1 93 ? 15.182 -4.524 -24.728 1.00 95.06 93 GLU A CA 1
ATOM 765 C C . GLU A 1 93 ? 15.592 -4.025 -26.124 1.00 95.06 93 GLU A C 1
ATOM 767 O O . GLU A 1 93 ? 16.411 -4.661 -26.797 1.00 95.06 93 GLU A O 1
ATOM 772 N N . GLU A 1 94 ? 15.095 -2.858 -26.554 1.00 94.94 94 GLU A N 1
ATOM 773 C CA . GLU A 1 94 ? 15.479 -2.283 -27.849 1.00 94.94 94 GLU A CA 1
ATOM 774 C C . GLU A 1 94 ? 16.948 -1.836 -27.869 1.00 94.94 94 GLU A C 1
ATOM 776 O O . GLU A 1 94 ? 17.646 -2.088 -28.855 1.00 94.9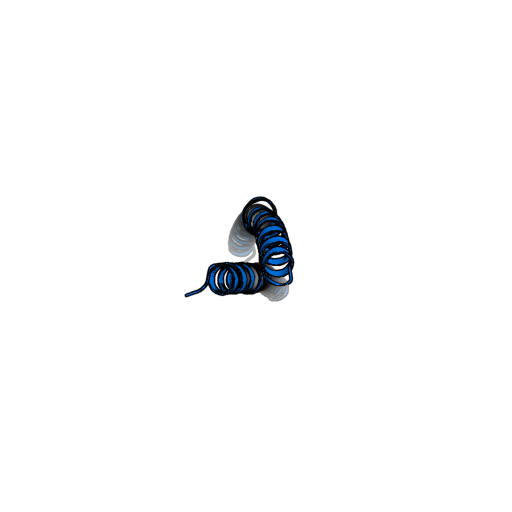4 94 GLU A O 1
ATOM 781 N N . ALA A 1 95 ? 17.451 -1.236 -26.784 1.00 91.50 95 ALA A N 1
ATOM 782 C CA . ALA A 1 95 ? 18.856 -0.839 -26.682 1.00 91.50 95 ALA A CA 1
ATOM 783 C C . ALA A 1 95 ? 19.797 -2.052 -26.806 1.00 91.50 95 ALA A C 1
ATOM 785 O O . ALA A 1 95 ? 20.725 -2.044 -27.620 1.00 91.50 95 ALA A O 1
ATOM 786 N N . MET A 1 96 ? 19.495 -3.140 -26.091 1.00 90.81 96 MET A N 1
ATOM 787 C CA . MET A 1 96 ? 20.246 -4.397 -26.184 1.00 90.81 96 MET A CA 1
ATOM 788 C C . MET A 1 96 ? 20.178 -5.012 -27.587 1.00 90.81 96 MET A C 1
ATOM 790 O O . MET A 1 96 ? 21.158 -5.587 -28.068 1.00 90.81 96 MET A O 1
ATOM 794 N N . ARG A 1 97 ? 19.041 -4.899 -28.282 1.00 92.06 97 ARG A N 1
ATOM 795 C CA . ARG A 1 97 ? 18.899 -5.411 -29.652 1.00 92.06 97 ARG A CA 1
ATOM 796 C C . ARG A 1 97 ? 19.759 -4.640 -30.652 1.00 92.06 97 ARG A C 1
ATOM 798 O O . ARG A 1 97 ? 20.336 -5.256 -31.547 1.00 92.06 97 ARG A O 1
ATOM 805 N N . LEU A 1 98 ? 19.830 -3.316 -30.524 1.00 89.25 98 LEU A N 1
ATOM 806 C CA . LEU A 1 98 ? 20.613 -2.460 -31.419 1.00 89.25 98 LEU A CA 1
ATOM 807 C C . LEU A 1 98 ? 22.123 -2.670 -31.261 1.00 89.25 98 LEU A C 1
ATOM 809 O O . LEU A 1 98 ? 22.845 -2.542 -32.242 1.00 89.25 98 LEU A O 1
ATOM 813 N N . GLN A 1 99 ? 22.589 -3.040 -30.068 1.00 80.06 99 GLN A N 1
ATOM 814 C CA . GLN A 1 99 ? 24.003 -3.318 -29.804 1.00 80.06 99 GLN A CA 1
ATOM 815 C C . GLN A 1 99 ? 24.492 -4.650 -30.407 1.00 80.06 99 GLN A C 1
ATOM 817 O O . GLN A 1 99 ? 25.681 -4.814 -30.664 1.00 80.06 99 GLN A O 1
ATOM 822 N N . ASN A 1 100 ? 23.582 -5.603 -30.630 1.00 74.38 100 ASN A N 1
ATOM 823 C CA . ASN A 1 100 ? 23.884 -6.932 -31.176 1.00 74.38 100 ASN A CA 1
ATOM 824 C C . ASN A 1 100 ? 23.797 -7.005 -32.718 1.00 74.38 100 ASN A C 1
ATOM 826 O O . ASN A 1 100 ? 23.818 -8.104 -33.278 1.00 74.38 100 ASN A O 1
ATOM 830 N N . LYS A 1 101 ? 23.660 -5.861 -33.400 1.00 63.09 101 LYS A N 1
ATOM 831 C CA . LYS A 1 101 ? 23.674 -5.724 -34.865 1.00 63.09 101 LYS A CA 1
ATOM 832 C C . LYS A 1 101 ? 24.974 -5.087 -35.336 1.00 63.09 101 LYS A C 1
ATOM 834 O O . LYS A 1 101 ? 25.441 -5.505 -36.416 1.00 63.09 101 LYS A O 1
#

Foldseek 3Di:
DDPLVVLVVLLVVLVVVLVVLVVVLVVLVVVLVVLVVVLVVCVVVVHDPVVSVVSVVVSVVSVVVSVVVSCCSVVPVNVVSVVSSVVSVVVSVVVVVVVVD

pLDDT: mean 94.13, std 6.36, range [59.69, 98.12]

Organism: NCBI:txid269237

Secondary structure (DSSP, 8-state):
--HHHHHHHHHHHHHHHHHHHHHHHHHHHHHHHHHHHHHHHHHHTT--HHHHHHHHHHHHHHHHHHHHHHHHIIIIIIHHHHHHHHHHHHHHHHHHHHHT-